Protein AF-A0AAD1VWN7-F1 (afdb_monomer_lite)

Secondary structure (DSSP, 8-state):
---HHHHHHHHHHHHHSS-EEETTEEE-------HHHHHHHHHTHHHHHHHHHTT--EEE-SSS-EEEEETTEEEE--SHHHHHHHHHHHT----------TTHHHH-----TTSS--TT---SGGG-PBPTTS-B---------TT--PPPPPPPP-

Structure (mmCIF, N/CA/C/O backbone):
data_AF-A0AAD1VWN7-F1
#
_entry.id   AF-A0AAD1VWN7-F1
#
loop_
_atom_site.group_PDB
_atom_site.id
_atom_site.type_symbol
_atom_site.label_atom_id
_atom_site.label_alt_id
_atom_site.label_comp_id
_atom_site.label_asym_id
_atom_site.label_entity_id
_atom_site.label_seq_id
_atom_site.pdbx_PDB_ins_code
_atom_site.Cartn_x
_atom_site.Cartn_y
_atom_site.Cartn_z
_atom_site.occupancy
_atom_site.B_iso_or_equiv
_atom_site.auth_seq_id
_atom_site.auth_comp_id
_atom_site.auth_asym_id
_atom_site.auth_atom_id
_atom_site.pdbx_PDB_model_num
ATOM 1 N N . MET A 1 1 ? -23.646 -14.405 4.725 1.00 47.56 1 MET A N 1
ATOM 2 C CA . MET A 1 1 ? -22.568 -13.735 3.970 1.00 47.56 1 MET A CA 1
ATOM 3 C C . MET A 1 1 ? -22.184 -12.506 4.757 1.00 47.56 1 MET A C 1
ATOM 5 O O . MET A 1 1 ? -22.995 -11.597 4.870 1.00 47.56 1 MET A O 1
ATOM 9 N N . GLU A 1 2 ? -21.023 -12.529 5.395 1.00 63.53 2 GLU A N 1
ATOM 10 C CA . GLU A 1 2 ? -20.509 -11.367 6.120 1.00 63.53 2 GLU A CA 1
ATOM 11 C C . GLU A 1 2 ? -20.207 -10.235 5.130 1.00 63.53 2 GLU A C 1
ATOM 13 O O . GLU A 1 2 ? -19.750 -10.472 4.009 1.00 63.53 2 GLU A O 1
ATOM 18 N N . ASN A 1 3 ? -20.530 -9.001 5.514 1.00 84.00 3 ASN A N 1
ATOM 19 C CA . ASN A 1 3 ? -20.47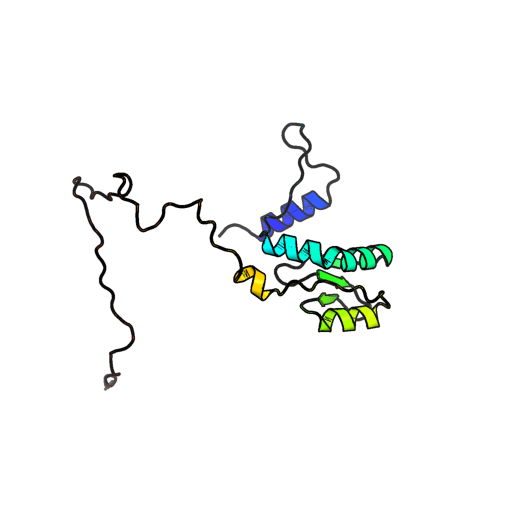3 -7.844 4.629 1.00 84.00 3 ASN A CA 1
ATOM 20 C C . ASN A 1 3 ? -19.018 -7.364 4.465 1.00 84.00 3 ASN A C 1
ATOM 22 O O . ASN A 1 3 ? -18.543 -6.510 5.213 1.00 84.00 3 ASN A O 1
ATOM 26 N N . PHE A 1 4 ? -18.302 -7.924 3.486 1.00 82.00 4 PHE A N 1
ATOM 27 C CA . PHE A 1 4 ? -16.910 -7.562 3.180 1.00 82.00 4 PHE A CA 1
ATOM 28 C C . PHE A 1 4 ? -16.735 -6.057 2.917 1.00 82.00 4 PHE A C 1
ATOM 30 O O . PHE A 1 4 ? -15.733 -5.468 3.316 1.00 82.00 4 PHE A O 1
ATOM 37 N N . GLN A 1 5 ? -17.736 -5.410 2.312 1.00 86.19 5 GLN A N 1
ATOM 38 C CA . GLN A 1 5 ? -17.699 -3.972 2.040 1.00 86.19 5 GLN A CA 1
ATOM 39 C C . GLN A 1 5 ? -17.671 -3.151 3.332 1.00 86.19 5 GLN A C 1
ATOM 41 O O . GLN A 1 5 ? -16.919 -2.184 3.421 1.00 86.19 5 GLN A O 1
ATOM 46 N N . LEU A 1 6 ? -18.427 -3.574 4.351 1.00 91.19 6 LEU A N 1
ATOM 47 C CA . LEU A 1 6 ? -18.440 -2.916 5.655 1.00 91.19 6 LEU A CA 1
ATOM 48 C C . LEU A 1 6 ? -17.074 -3.014 6.347 1.00 91.19 6 LEU A C 1
ATOM 50 O O . LEU A 1 6 ? -16.591 -2.018 6.877 1.00 91.19 6 LEU A O 1
ATOM 54 N N . LYS A 1 7 ? -16.422 -4.186 6.305 1.0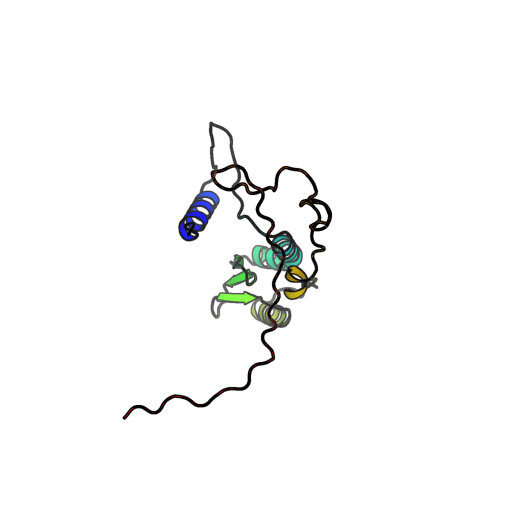0 89.19 7 LYS A N 1
ATOM 55 C CA . LYS A 1 7 ? -15.058 -4.365 6.838 1.00 89.19 7 LYS A CA 1
ATOM 56 C C . LYS A 1 7 ? -14.078 -3.386 6.185 1.00 89.19 7 LYS A C 1
ATOM 58 O O . LYS A 1 7 ? -13.340 -2.698 6.888 1.00 89.19 7 LYS A O 1
ATOM 63 N N . GLU A 1 8 ? -14.083 -3.311 4.856 1.00 86.69 8 GLU A N 1
ATOM 64 C CA . GLU A 1 8 ? -13.214 -2.403 4.098 1.00 86.69 8 GLU A CA 1
ATOM 65 C C . GLU A 1 8 ? -13.508 -0.928 4.403 1.00 86.69 8 GLU A C 1
ATOM 67 O O . GLU A 1 8 ? -12.589 -0.115 4.501 1.00 86.69 8 GLU A O 1
ATOM 72 N N . GLU A 1 9 ? -14.779 -0.567 4.590 1.00 90.38 9 GLU A N 1
ATOM 73 C CA . GLU A 1 9 ? -15.167 0.795 4.955 1.00 90.38 9 GLU A CA 1
ATOM 74 C C . GLU A 1 9 ? -14.697 1.169 6.367 1.00 90.38 9 GLU A C 1
ATOM 76 O O . GLU A 1 9 ? -14.149 2.258 6.557 1.00 90.38 9 GLU A O 1
ATOM 81 N N . ILE A 1 10 ? -14.852 0.263 7.340 1.00 91.94 10 ILE A N 1
ATOM 82 C CA . ILE A 1 10 ? -14.367 0.450 8.715 1.00 91.94 10 ILE A CA 1
ATOM 83 C C . ILE A 1 10 ? -12.850 0.646 8.712 1.00 91.94 10 ILE A C 1
ATOM 85 O O . ILE A 1 10 ? -12.365 1.621 9.284 1.00 91.94 10 ILE A O 1
ATOM 89 N N . LEU A 1 11 ? -12.103 -0.232 8.034 1.00 90.44 11 LEU A N 1
ATOM 90 C CA . LEU A 1 11 ? -10.644 -0.130 7.949 1.00 90.44 11 LEU A CA 1
ATOM 91 C C . LEU A 1 11 ? -10.206 1.169 7.262 1.00 90.44 11 LEU A C 1
ATOM 93 O O . LEU A 1 11 ? -9.295 1.843 7.738 1.00 90.44 11 LEU A O 1
ATOM 97 N N . ARG A 1 12 ? -10.891 1.578 6.188 1.00 89.12 12 ARG A N 1
ATOM 98 C CA . ARG A 1 12 ? -10.602 2.840 5.496 1.00 89.12 12 ARG A CA 1
ATOM 99 C C . ARG A 1 12 ? -10.831 4.052 6.397 1.00 89.12 12 ARG A C 1
ATOM 101 O O . ARG A 1 12 ? -9.976 4.934 6.447 1.00 89.12 12 ARG A O 1
ATOM 108 N N . LYS A 1 13 ? -11.958 4.092 7.115 1.00 92.00 13 LYS A N 1
ATOM 109 C CA . LYS A 1 13 ? -12.271 5.162 8.076 1.00 92.00 13 LYS A CA 1
ATOM 110 C C . LYS A 1 13 ? -11.250 5.197 9.210 1.00 92.00 13 LYS A C 1
ATOM 112 O O . LYS A 1 13 ? -10.742 6.273 9.524 1.00 92.00 13 LYS A O 1
ATOM 117 N N . ALA A 1 14 ? -10.890 4.037 9.753 1.00 91.12 14 ALA A N 1
ATOM 118 C CA . ALA A 1 14 ? -9.879 3.909 10.796 1.00 91.12 14 ALA A CA 1
ATOM 119 C C . ALA A 1 14 ? -8.508 4.440 10.350 1.00 91.12 14 ALA A C 1
ATOM 121 O O . ALA A 1 14 ? -7.898 5.193 11.094 1.00 91.12 14 ALA A O 1
ATOM 122 N N . CYS A 1 15 ? -8.061 4.150 9.120 1.00 86.25 15 CYS A N 1
ATOM 123 C CA . CYS A 1 15 ? -6.802 4.694 8.589 1.00 86.25 15 CYS A CA 1
ATOM 124 C C . CYS A 1 15 ? -6.811 6.217 8.388 1.00 86.25 15 CYS A C 1
ATOM 126 O O . CYS A 1 15 ? -5.751 6.834 8.403 1.00 86.25 15 CYS A O 1
ATOM 128 N N . SER A 1 16 ? -7.978 6.820 8.143 1.00 88.12 16 SER A N 1
ATOM 129 C CA . SER A 1 16 ? -8.111 8.276 7.974 1.00 88.12 16 SER A CA 1
ATOM 130 C C . SER A 1 16 ? -8.306 9.035 9.287 1.00 88.12 16 SER A C 1
ATOM 132 O O . SER A 1 16 ? -8.198 10.257 9.312 1.00 88.12 16 SER A O 1
ATOM 134 N N . THR A 1 17 ? -8.616 8.316 10.365 1.00 91.00 17 THR A N 1
ATOM 135 C CA . THR A 1 17 ? -8.855 8.890 11.688 1.00 91.00 17 THR A CA 1
ATOM 136 C C . THR A 1 17 ? -7.539 8.909 12.457 1.00 91.00 17 THR A C 1
ATOM 138 O O . THR A 1 17 ? -6.822 7.915 12.468 1.00 91.00 17 THR A O 1
ATOM 141 N N . GLU A 1 18 ? -7.219 10.025 13.116 1.00 87.81 18 GLU A N 1
ATOM 142 C CA . GLU A 1 18 ? -5.954 10.170 13.850 1.00 87.81 18 GLU A CA 1
ATOM 143 C C . GLU A 1 18 ? -5.830 9.158 14.999 1.00 87.81 18 GLU A C 1
ATOM 145 O O . GLU A 1 18 ? -4.757 8.599 15.212 1.00 87.81 18 GLU A O 1
ATOM 150 N N . LYS A 1 19 ? -6.934 8.895 15.715 1.00 93.38 19 LYS A N 1
ATOM 151 C CA . LYS A 1 19 ? -6.998 7.941 16.829 1.00 93.38 19 LYS A CA 1
ATOM 152 C C . LYS A 1 19 ? -8.326 7.204 16.856 1.00 93.38 19 LYS A C 1
ATOM 154 O O . LYS A 1 19 ? -9.386 7.822 16.776 1.00 93.38 19 LYS A O 1
ATOM 159 N N . VAL A 1 20 ? -8.271 5.890 17.040 1.00 93.62 20 VAL A N 1
ATOM 160 C CA . VAL A 1 20 ? -9.456 5.066 17.300 1.00 93.62 20 VAL A CA 1
ATOM 161 C C . VAL A 1 20 ? -9.495 4.772 18.795 1.00 93.62 20 VAL A C 1
ATOM 163 O O . VAL A 1 20 ? -8.571 4.159 19.324 1.00 93.62 20 VAL A O 1
ATOM 166 N N . LEU A 1 21 ? -10.544 5.238 19.477 1.00 95.75 21 LEU A N 1
ATOM 167 C CA . LEU A 1 21 ? -10.723 5.048 20.917 1.00 95.75 21 LEU A CA 1
ATOM 168 C C . LEU A 1 21 ? -11.788 3.987 21.191 1.00 95.75 21 LEU A C 1
ATOM 170 O O . LEU A 1 21 ? -12.900 4.068 20.669 1.00 95.75 21 LEU A O 1
ATOM 174 N N . LEU A 1 22 ? -11.461 3.036 22.058 1.00 93.75 22 LEU A N 1
ATOM 175 C CA . LEU A 1 22 ? -12.386 2.059 22.614 1.00 93.75 22 LEU A CA 1
ATOM 176 C C . LEU A 1 22 ? -12.301 2.144 24.138 1.00 93.75 22 LEU A C 1
ATOM 178 O O . LEU A 1 22 ? -11.240 1.908 24.706 1.00 93.75 22 LEU A O 1
ATOM 182 N N . GLU A 1 23 ? -13.396 2.545 24.789 1.00 95.50 23 GLU A N 1
ATOM 183 C CA . GLU A 1 23 ? -13.466 2.684 26.257 1.00 95.50 23 GLU A CA 1
ATOM 184 C C . GLU A 1 23 ? -12.345 3.571 26.843 1.00 95.50 23 GLU A C 1
ATOM 186 O O . GLU A 1 23 ? -11.774 3.295 27.893 1.00 95.50 23 GLU A O 1
ATOM 191 N N . GLY A 1 24 ? -11.990 4.644 26.129 1.00 94.25 24 GLY A N 1
ATOM 192 C CA . GLY A 1 24 ? -10.910 5.558 26.521 1.00 94.25 24 GLY A CA 1
ATOM 193 C C . GLY A 1 24 ? -9.494 5.066 26.195 1.00 94.25 24 GLY A C 1
ATOM 194 O O . GLY A 1 24 ? -8.543 5.818 26.393 1.00 94.25 24 GLY A O 1
ATOM 195 N N . SER A 1 25 ? -9.344 3.857 25.651 1.00 94.94 25 SER A N 1
ATOM 196 C C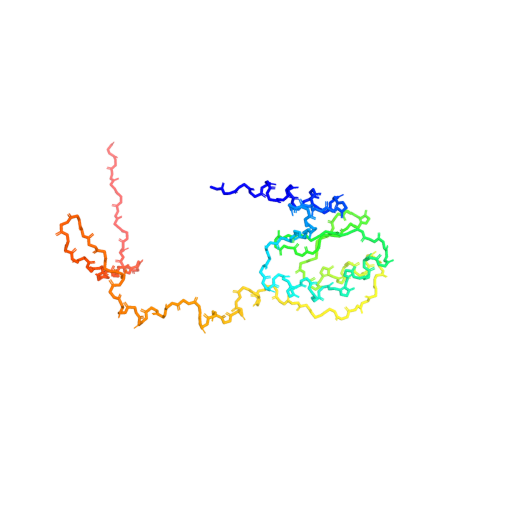A . SER A 1 25 ? -8.060 3.298 25.215 1.00 94.94 25 SER A CA 1
ATOM 197 C C . SER A 1 25 ? -7.853 3.480 23.713 1.00 94.94 25 SER A C 1
ATOM 199 O O . SER A 1 25 ? -8.763 3.249 22.921 1.00 94.94 25 SER A O 1
ATOM 201 N N . GLU A 1 26 ? -6.645 3.867 23.309 1.00 95.62 26 GLU A N 1
ATOM 202 C CA . GLU A 1 26 ? -6.262 3.951 21.898 1.00 95.62 26 GLU A CA 1
ATOM 203 C C . GLU A 1 26 ? -5.989 2.549 21.339 1.00 95.62 26 GLU A C 1
ATOM 205 O O . GLU A 1 26 ? -5.187 1.795 21.892 1.00 95.62 26 GLU A O 1
ATOM 210 N N . ILE A 1 27 ? -6.665 2.196 20.245 1.00 94.50 27 ILE A N 1
ATOM 211 C CA . ILE A 1 27 ? -6.524 0.901 19.574 1.00 94.50 27 ILE A CA 1
ATOM 212 C C . ILE A 1 27 ? -6.077 1.074 18.123 1.00 94.50 27 ILE A C 1
ATOM 214 O O . ILE A 1 27 ? -6.329 2.094 17.484 1.00 94.50 27 ILE A O 1
ATOM 218 N N . GLN A 1 28 ? -5.439 0.036 17.582 1.00 91.75 28 GLN A N 1
ATOM 219 C CA . GLN A 1 28 ? -5.041 -0.034 16.178 1.00 91.75 28 GLN A CA 1
ATOM 220 C C . GLN A 1 28 ? -5.794 -1.167 15.488 1.00 91.75 28 GLN A C 1
ATOM 222 O O . GLN A 1 28 ? -5.851 -2.288 15.992 1.00 91.75 28 GLN A O 1
ATOM 227 N N . LEU A 1 29 ? -6.368 -0.868 14.325 1.00 91.94 29 LEU A N 1
ATOM 228 C CA . LEU A 1 29 ? -7.096 -1.837 13.516 1.00 91.94 29 LEU A CA 1
ATOM 229 C C . LEU A 1 29 ? -6.234 -2.266 12.334 1.00 91.94 29 LEU A C 1
ATOM 231 O O . LEU A 1 29 ? -5.724 -1.431 11.589 1.00 91.94 29 LEU A O 1
ATOM 235 N N . TYR A 1 30 ? -6.111 -3.578 12.151 1.00 88.06 30 TYR A N 1
ATOM 236 C CA . TYR A 1 30 ? -5.367 -4.181 11.054 1.00 88.06 30 TYR A CA 1
ATOM 237 C C . TYR A 1 30 ? -6.264 -5.148 10.279 1.00 88.06 30 TYR A C 1
ATOM 239 O O . TYR A 1 30 ? -7.101 -5.825 10.883 1.00 88.06 30 TYR A O 1
ATOM 247 N N . PRO A 1 31 ? -6.110 -5.244 8.947 1.00 87.25 31 PRO A N 1
ATOM 248 C CA . PRO A 1 31 ? -6.752 -6.305 8.192 1.00 87.25 31 PRO A CA 1
ATOM 249 C C . PRO A 1 31 ? -6.196 -7.663 8.632 1.00 87.25 31 PRO A C 1
ATOM 251 O O . PRO A 1 31 ? -4.986 -7.825 8.786 1.00 87.25 31 PRO A O 1
ATOM 254 N N . ASP A 1 32 ? -7.079 -8.648 8.774 1.00 87.31 32 ASP A N 1
ATOM 255 C CA . ASP A 1 32 ? -6.666 -10.043 8.917 1.00 87.31 32 ASP A CA 1
ATOM 256 C C . ASP A 1 32 ? -6.032 -10.525 7.604 1.00 87.31 32 ASP A C 1
ATOM 258 O O . ASP A 1 32 ? -6.703 -10.603 6.568 1.00 87.31 32 ASP A O 1
ATOM 262 N N . LEU A 1 33 ? -4.721 -10.763 7.643 1.00 85.56 33 LEU A N 1
ATOM 263 C CA . LEU A 1 33 ? -3.900 -11.177 6.512 1.00 85.56 33 LEU A CA 1
ATOM 264 C C . LEU A 1 33 ? -3.176 -12.471 6.864 1.00 85.56 33 LEU A C 1
ATOM 266 O O . LEU A 1 33 ? -2.606 -12.611 7.946 1.00 85.56 33 LEU A O 1
ATOM 270 N N . SER A 1 34 ? -3.117 -13.393 5.902 1.00 84.69 34 SER A N 1
ATOM 271 C CA . SER A 1 34 ? -2.368 -14.634 6.089 1.00 84.69 34 SER A CA 1
ATOM 272 C C . SER A 1 34 ? -0.871 -14.355 6.336 1.00 84.69 34 SER A C 1
ATOM 274 O O . SER A 1 34 ? -0.327 -13.387 5.786 1.00 84.69 34 SER A O 1
ATOM 276 N N . PRO A 1 35 ? -0.154 -15.220 7.083 1.00 83.00 35 PRO A N 1
ATOM 277 C CA . PRO A 1 35 ? 1.297 -15.098 7.261 1.00 83.00 35 PRO A CA 1
ATOM 278 C C . PRO A 1 35 ? 2.054 -15.022 5.931 1.00 83.00 35 PRO A C 1
ATOM 280 O O . PRO A 1 35 ? 3.030 -14.289 5.796 1.00 83.00 35 PRO A O 1
ATOM 283 N N . ALA A 1 36 ? 1.546 -15.742 4.933 1.00 81.62 36 ALA A N 1
ATOM 284 C CA . ALA A 1 36 ? 1.991 -15.719 3.552 1.00 81.62 36 ALA A CA 1
ATOM 285 C C . ALA A 1 36 ? 1.910 -14.316 2.925 1.00 81.62 36 ALA A C 1
ATOM 287 O O . ALA A 1 36 ? 2.890 -13.804 2.386 1.00 81.62 36 ALA A O 1
ATOM 288 N N . THR A 1 37 ? 0.754 -13.663 3.046 1.00 82.19 37 THR A N 1
ATOM 289 C CA . THR A 1 37 ? 0.538 -12.300 2.546 1.00 82.19 37 THR A CA 1
ATOM 290 C C . THR A 1 37 ? 1.440 -11.295 3.260 1.00 82.19 37 THR A C 1
ATOM 292 O O . THR A 1 37 ? 2.033 -10.432 2.614 1.00 82.19 37 THR A O 1
ATOM 295 N N . LEU A 1 38 ? 1.607 -11.428 4.579 1.00 84.19 38 LEU A N 1
ATOM 296 C CA . LEU A 1 38 ? 2.517 -10.580 5.353 1.00 84.19 38 LEU A CA 1
ATOM 297 C C . LEU A 1 38 ? 3.981 -10.777 4.938 1.00 84.19 38 LEU A C 1
ATOM 299 O O . LEU A 1 38 ? 4.719 -9.800 4.817 1.00 84.19 38 LEU A O 1
ATOM 303 N N . ALA A 1 39 ? 4.411 -12.019 4.695 1.00 84.12 39 ALA A N 1
ATOM 304 C CA . ALA A 1 39 ? 5.754 -12.317 4.202 1.00 84.12 39 ALA A CA 1
ATOM 305 C C . ALA A 1 39 ? 5.996 -11.682 2.826 1.00 84.12 39 ALA A C 1
ATOM 307 O O . ALA A 1 39 ? 7.033 -11.051 2.620 1.00 84.12 39 ALA A O 1
ATOM 308 N N . TYR A 1 40 ? 5.010 -11.766 1.929 1.00 83.25 40 TYR A N 1
ATOM 309 C CA . TYR A 1 40 ? 5.076 -11.118 0.624 1.00 83.25 40 TYR A CA 1
ATOM 310 C C . TYR A 1 40 ? 5.212 -9.591 0.744 1.00 83.25 40 TYR A C 1
ATOM 312 O O . TYR A 1 40 ? 6.129 -9.001 0.173 1.00 83.25 40 TYR A O 1
ATOM 320 N N . GLN A 1 41 ? 4.376 -8.946 1.565 1.00 86.44 41 GLN A N 1
ATOM 321 C CA . GLN A 1 41 ? 4.469 -7.499 1.799 1.00 86.44 41 GLN A CA 1
ATOM 322 C C . GLN A 1 41 ? 5.824 -7.083 2.392 1.00 86.44 41 GLN A C 1
ATOM 324 O O . GLN A 1 41 ? 6.379 -6.054 2.004 1.00 86.44 41 GLN A O 1
ATOM 329 N N . ARG A 1 42 ? 6.389 -7.886 3.305 1.00 86.44 42 ARG A N 1
ATOM 330 C CA . ARG A 1 42 ? 7.713 -7.635 3.900 1.00 86.44 42 ARG A CA 1
ATOM 331 C C . ARG A 1 42 ? 8.839 -7.743 2.878 1.00 86.44 42 ARG A C 1
ATOM 333 O O . ARG A 1 42 ? 9.743 -6.915 2.901 1.00 86.44 42 ARG A O 1
ATOM 340 N N . ALA A 1 43 ? 8.784 -8.725 1.986 1.00 84.88 43 ALA A N 1
ATOM 341 C CA . ALA A 1 43 ? 9.786 -8.892 0.938 1.00 84.88 43 ALA A CA 1
ATOM 342 C C . ALA A 1 43 ? 9.759 -7.757 -0.096 1.00 84.88 43 ALA A C 1
ATOM 344 O O . ALA A 1 43 ? 10.794 -7.377 -0.631 1.00 84.88 43 ALA A O 1
ATOM 345 N N . MET A 1 44 ? 8.585 -7.167 -0.319 1.00 86.44 44 MET A N 1
ATOM 346 C CA . MET A 1 44 ? 8.384 -6.013 -1.199 1.00 86.44 44 MET A CA 1
ATOM 347 C C . MET A 1 44 ? 8.691 -4.665 -0.524 1.00 86.44 44 MET A C 1
ATOM 349 O O . MET A 1 44 ? 8.575 -3.614 -1.154 1.00 86.44 44 MET A O 1
ATOM 353 N N . ARG A 1 45 ? 9.106 -4.665 0.751 1.00 88.50 45 ARG A N 1
ATOM 354 C CA . ARG A 1 45 ? 9.469 -3.453 1.502 1.00 88.50 45 ARG A CA 1
ATOM 355 C C . ARG A 1 45 ? 10.536 -2.581 0.823 1.00 88.50 45 ARG A C 1
ATOM 357 O O . ARG A 1 45 ? 10.402 -1.361 0.908 1.00 88.50 45 ARG A O 1
ATOM 364 N N . PRO A 1 46 ? 11.578 -3.130 0.170 1.00 89.12 46 PRO A N 1
ATOM 365 C CA . PRO A 1 46 ? 12.560 -2.290 -0.505 1.00 89.12 46 PRO A CA 1
ATOM 366 C C . PRO A 1 46 ? 11.931 -1.492 -1.659 1.00 89.12 46 PRO A C 1
ATOM 368 O O . PRO A 1 46 ? 12.100 -0.276 -1.725 1.00 89.12 46 PRO A O 1
ATOM 371 N N . LEU A 1 47 ? 11.065 -2.125 -2.465 1.00 88.19 47 LEU A N 1
ATOM 372 C CA . LEU A 1 47 ? 10.301 -1.438 -3.512 1.00 88.19 47 LEU A CA 1
ATOM 373 C C . LEU A 1 47 ? 9.403 -0.345 -2.932 1.00 88.19 47 LEU A C 1
ATOM 375 O O . LEU A 1 47 ? 9.438 0.793 -3.393 1.00 88.19 47 LEU A O 1
ATOM 379 N N . THR A 1 48 ? 8.595 -0.666 -1.919 1.00 89.62 48 THR A N 1
ATOM 380 C CA . THR A 1 48 ? 7.663 0.321 -1.357 1.00 89.62 48 THR A CA 1
ATOM 381 C C . THR A 1 48 ? 8.384 1.495 -0.708 1.00 89.62 48 THR A C 1
ATOM 383 O O . THR A 1 48 ? 7.879 2.615 -0.764 1.00 89.62 48 THR A O 1
ATOM 386 N N . ARG A 1 49 ? 9.588 1.282 -0.165 1.00 91.06 49 ARG A N 1
ATOM 387 C CA . ARG A 1 49 ? 10.450 2.358 0.332 1.00 91.06 49 ARG A CA 1
ATOM 388 C C . ARG A 1 49 ? 10.922 3.272 -0.796 1.00 91.06 49 ARG A C 1
ATOM 390 O O . ARG A 1 49 ? 10.830 4.485 -0.645 1.00 91.06 49 ARG A O 1
ATOM 397 N N . GLN A 1 50 ? 11.370 2.719 -1.923 1.00 90.44 50 GLN A N 1
ATOM 398 C CA . GLN A 1 50 ? 11.759 3.529 -3.082 1.00 90.44 50 GLN A CA 1
ATOM 399 C C . GLN A 1 50 ? 10.578 4.341 -3.627 1.00 90.44 50 GLN A C 1
ATOM 401 O O . GLN A 1 50 ? 10.723 5.534 -3.884 1.00 90.44 50 GLN A O 1
ATOM 406 N N . LEU A 1 51 ? 9.390 3.731 -3.720 1.00 90.81 51 LEU A N 1
ATOM 407 C CA . LEU A 1 51 ? 8.166 4.430 -4.126 1.00 90.81 51 LEU A CA 1
ATOM 408 C C . LEU A 1 51 ? 7.831 5.584 -3.171 1.00 90.81 51 LEU A C 1
ATOM 410 O O . LEU A 1 51 ? 7.504 6.674 -3.629 1.00 90.81 51 LEU A O 1
ATOM 414 N N . GLN A 1 52 ? 7.963 5.379 -1.856 1.00 91.12 52 GLN A N 1
ATOM 415 C CA . GLN A 1 52 ? 7.771 6.440 -0.861 1.00 91.12 52 GLN A CA 1
ATOM 416 C C . GLN A 1 52 ? 8.786 7.572 -1.024 1.00 91.12 52 GLN A C 1
ATOM 418 O O . GLN A 1 52 ? 8.394 8.736 -1.025 1.00 91.12 52 GLN A O 1
ATOM 423 N N . THR A 1 53 ? 10.071 7.249 -1.195 1.00 91.38 53 THR A N 1
ATOM 424 C CA . THR A 1 53 ? 11.125 8.250 -1.415 1.00 91.38 53 THR A CA 1
ATOM 425 C C . THR A 1 53 ? 10.879 9.056 -2.690 1.00 91.38 53 THR A C 1
ATOM 427 O O . THR A 1 53 ? 11.062 10.270 -2.689 1.00 91.38 53 THR A O 1
ATOM 430 N N . ALA A 1 54 ? 10.389 8.413 -3.749 1.00 89.69 54 ALA A N 1
ATOM 431 C CA . ALA A 1 54 ? 10.020 9.065 -5.001 1.00 89.69 54 ALA A CA 1
ATOM 432 C C . ALA A 1 54 ? 8.641 9.763 -4.959 1.00 89.69 54 ALA A C 1
ATOM 434 O O . ALA A 1 54 ? 8.194 10.294 -5.972 1.00 89.69 54 ALA A O 1
ATOM 435 N N . SER A 1 55 ? 7.951 9.778 -3.809 1.00 91.25 55 SER A N 1
ATOM 436 C CA . SER A 1 55 ? 6.587 10.318 -3.654 1.00 91.25 55 SER A CA 1
ATOM 437 C C . SER A 1 55 ? 5.554 9.697 -4.611 1.00 91.25 55 SER A C 1
ATOM 439 O O . SER A 1 55 ? 4.560 10.325 -4.984 1.00 91.25 55 SER A O 1
ATOM 441 N N . ILE A 1 56 ? 5.763 8.436 -4.996 1.00 91.56 56 ILE A N 1
ATOM 442 C CA . ILE A 1 56 ? 4.884 7.682 -5.889 1.00 91.56 56 ILE A CA 1
ATOM 443 C C . ILE A 1 56 ? 3.820 6.975 -5.056 1.00 91.56 56 ILE A C 1
ATOM 445 O O . ILE A 1 56 ? 4.107 6.194 -4.144 1.00 91.56 56 ILE A O 1
ATOM 449 N N . ARG A 1 57 ? 2.553 7.246 -5.381 1.00 90.94 57 ARG A N 1
ATOM 450 C CA . ARG A 1 57 ? 1.412 6.648 -4.686 1.00 90.94 57 ARG A CA 1
ATOM 451 C C . ARG A 1 57 ? 1.270 5.177 -5.063 1.00 90.94 57 ARG A C 1
ATOM 453 O O . ARG A 1 57 ? 1.264 4.827 -6.240 1.00 90.94 57 ARG A O 1
ATOM 460 N N . TYR A 1 58 ? 1.078 4.334 -4.057 1.00 92.19 58 TYR A N 1
ATOM 461 C CA . TYR A 1 58 ? 0.762 2.922 -4.235 1.00 92.19 58 TYR A CA 1
ATOM 462 C C . TYR A 1 58 ? -0.295 2.476 -3.222 1.00 92.19 58 TYR A C 1
ATOM 464 O O . TYR A 1 58 ? -0.478 3.104 -2.178 1.00 92.19 58 TYR A O 1
ATOM 472 N N . ARG A 1 59 ? -0.992 1.381 -3.530 1.00 88.06 59 ARG A N 1
ATOM 473 C CA . ARG A 1 59 ? -1.915 0.698 -2.619 1.00 88.06 59 ARG A CA 1
ATOM 474 C C . ARG A 1 59 ? -1.743 -0.810 -2.714 1.00 88.06 59 ARG A C 1
ATOM 476 O O . ARG A 1 59 ? -1.546 -1.344 -3.802 1.00 88.06 59 ARG A O 1
ATOM 483 N N . TRP A 1 60 ? -1.864 -1.502 -1.590 1.00 86.12 60 TRP A N 1
ATOM 484 C CA . TRP A 1 60 ? -1.922 -2.961 -1.583 1.00 86.12 60 TRP A CA 1
ATOM 485 C C . TRP A 1 60 ? -3.267 -3.430 -2.129 1.00 86.12 60 TRP A C 1
ATOM 487 O O . TRP A 1 60 ? -4.312 -3.018 -1.630 1.00 86.12 60 TRP A O 1
ATOM 497 N N . CYS A 1 61 ? -3.238 -4.277 -3.155 1.00 81.38 61 CYS A N 1
ATOM 498 C CA . CYS A 1 61 ? -4.421 -4.947 -3.674 1.00 81.38 61 CYS A CA 1
ATOM 499 C C . CYS A 1 61 ? -4.336 -6.421 -3.281 1.00 81.38 61 CYS A C 1
ATOM 501 O O . CYS A 1 61 ? -3.352 -7.100 -3.561 1.00 81.38 61 CYS A O 1
ATOM 503 N N . PHE A 1 62 ? -5.353 -6.923 -2.588 1.00 69.50 62 PHE A N 1
ATOM 504 C CA . PHE A 1 62 ? -5.446 -8.344 -2.277 1.00 69.50 62 PHE A CA 1
ATOM 505 C C . PHE A 1 62 ? -6.195 -9.076 -3.403 1.00 69.50 62 PHE A C 1
ATOM 507 O O . PHE A 1 62 ? -7.206 -8.553 -3.871 1.00 69.50 62 PHE A O 1
ATOM 514 N N . PRO A 1 63 ? -5.768 -10.284 -3.817 1.00 68.06 63 PRO A N 1
ATOM 515 C CA . PRO A 1 63 ? -4.528 -10.987 -3.454 1.00 68.06 63 PRO A CA 1
ATOM 516 C C . PRO A 1 63 ? -3.312 -10.557 -4.302 1.00 68.06 63 PRO A C 1
ATOM 518 O O . PRO A 1 63 ? -2.220 -11.098 -4.148 1.00 68.06 63 PRO A O 1
ATOM 521 N N . THR A 1 64 ? -3.511 -9.617 -5.223 1.00 67.19 64 THR A N 1
ATOM 522 C CA . THR A 1 64 ? -2.613 -9.285 -6.330 1.00 67.19 64 THR A CA 1
ATOM 523 C C . THR A 1 64 ? -1.780 -8.025 -6.055 1.00 67.19 64 THR A C 1
ATOM 525 O O . THR A 1 64 ? -2.135 -6.939 -6.511 1.00 67.19 64 THR A O 1
ATOM 528 N N . GLY A 1 65 ? -0.662 -8.180 -5.337 1.00 78.50 65 GLY A N 1
ATOM 529 C CA . GLY A 1 65 ? 0.462 -7.231 -5.331 1.00 78.50 65 GLY A CA 1
ATOM 530 C C . GLY A 1 65 ? 0.176 -5.763 -4.950 1.00 78.50 65 GLY A C 1
ATOM 531 O O . GLY A 1 65 ? -0.935 -5.379 -4.574 1.00 78.50 65 GLY A O 1
ATOM 532 N N . PRO A 1 66 ? 1.190 -4.885 -5.001 1.00 87.06 66 PRO A N 1
ATOM 533 C CA . PRO A 1 66 ? 0.966 -3.448 -4.949 1.00 87.06 66 PRO A CA 1
ATOM 534 C C . PRO A 1 66 ? 0.491 -2.934 -6.319 1.00 87.06 66 PRO A C 1
ATOM 536 O O . PRO A 1 66 ? 1.075 -3.246 -7.358 1.00 87.06 66 PRO A O 1
ATOM 539 N N . GLN A 1 67 ? -0.546 -2.097 -6.314 1.00 90.62 67 GLN A N 1
ATOM 540 C CA . GLN A 1 67 ? -0.922 -1.264 -7.452 1.00 90.62 67 GLN A CA 1
ATOM 541 C C . GLN A 1 67 ? -0.307 0.124 -7.282 1.00 90.62 67 GLN A C 1
ATOM 543 O O . GLN A 1 67 ? -0.475 0.764 -6.244 1.00 90.62 67 GLN A O 1
ATOM 548 N N . ILE A 1 68 ? 0.389 0.589 -8.308 1.00 92.00 68 ILE A N 1
ATOM 549 C CA . ILE A 1 68 ? 1.236 1.775 -8.302 1.00 92.00 68 ILE A CA 1
ATOM 550 C C . ILE A 1 68 ? 0.671 2.767 -9.312 1.00 92.00 68 ILE A C 1
ATOM 552 O O . ILE A 1 68 ? 0.288 2.389 -10.417 1.00 92.00 68 ILE A O 1
ATOM 556 N N . ALA A 1 69 ? 0.589 4.038 -8.935 1.00 91.31 69 ALA A N 1
ATOM 557 C CA . ALA A 1 69 ? 0.201 5.093 -9.856 1.00 91.31 69 ALA A CA 1
ATOM 558 C C . ALA A 1 69 ? 1.385 5.431 -10.772 1.00 91.31 69 ALA A C 1
ATOM 560 O O . ALA A 1 69 ? 2.394 5.947 -10.293 1.00 91.31 69 ALA A O 1
ATOM 561 N N . THR A 1 70 ? 1.260 5.163 -12.072 1.00 89.81 70 THR A N 1
ATOM 562 C CA . THR A 1 70 ? 2.244 5.575 -13.082 1.00 89.81 70 THR A CA 1
ATOM 563 C C . THR A 1 70 ? 1.649 6.640 -14.010 1.00 89.81 70 THR A C 1
ATOM 565 O O . THR A 1 70 ? 0.427 6.830 -14.032 1.00 89.81 70 THR A O 1
ATOM 568 N N . PRO A 1 71 ? 2.477 7.358 -14.794 1.00 85.62 71 PRO A N 1
ATOM 569 C CA . PRO A 1 71 ? 1.990 8.346 -15.759 1.00 85.62 71 PRO A CA 1
ATOM 570 C C . PRO A 1 71 ? 1.035 7.764 -16.812 1.00 85.62 71 PRO A C 1
ATOM 572 O O . PRO A 1 71 ? 0.187 8.483 -17.333 1.00 85.62 71 PRO A O 1
ATOM 575 N N . LYS A 1 72 ? 1.153 6.465 -17.120 1.00 86.94 72 LYS A N 1
ATOM 576 C CA . LYS A 1 72 ? 0.296 5.759 -18.086 1.00 86.94 72 LYS A CA 1
ATOM 577 C C . LYS A 1 72 ? -0.981 5.194 -17.462 1.00 86.94 72 LYS A C 1
ATOM 579 O O . LYS A 1 72 ? -1.847 4.708 -18.185 1.00 86.94 72 LYS A O 1
ATOM 584 N N . GLY A 1 73 ? -1.102 5.251 -16.138 1.00 87.88 73 GLY A N 1
ATOM 585 C CA . GLY A 1 73 ? -2.231 4.713 -15.393 1.00 87.88 73 GLY A CA 1
ATOM 586 C C . GLY A 1 73 ? -1.797 3.840 -14.215 1.00 87.88 73 GLY A C 1
ATOM 587 O O . GLY A 1 73 ? -0.618 3.755 -13.877 1.00 87.88 73 GLY A O 1
ATOM 588 N N . PRO A 1 74 ? -2.753 3.204 -13.526 1.00 89.06 74 PRO A N 1
ATOM 589 C CA . PRO A 1 74 ? -2.438 2.291 -12.440 1.00 89.06 74 PRO A CA 1
ATOM 590 C C . PRO A 1 74 ? -1.797 1.007 -12.984 1.00 89.06 74 PRO A C 1
ATOM 592 O O . PRO A 1 74 ? -2.408 0.291 -13.773 1.00 89.06 74 PRO A O 1
ATOM 595 N N . PHE A 1 75 ? -0.597 0.688 -12.511 1.00 89.50 75 PHE A N 1
ATOM 596 C CA . PHE A 1 75 ? 0.144 -0.521 -12.863 1.00 89.50 75 PHE A CA 1
ATOM 597 C C . PHE A 1 75 ? 0.187 -1.482 -11.673 1.00 89.50 75 PHE A C 1
ATOM 599 O O . PHE A 1 75 ? 0.378 -1.052 -10.537 1.00 89.50 75 PHE A O 1
ATOM 606 N N . MET A 1 76 ? -0.018 -2.777 -11.901 1.00 87.88 76 MET A N 1
ATOM 607 C CA . MET A 1 76 ? -0.031 -3.792 -10.845 1.00 87.88 76 MET A CA 1
ATOM 608 C C . MET A 1 76 ? 1.201 -4.675 -10.975 1.00 87.88 76 MET A C 1
ATOM 610 O O . MET A 1 76 ? 1.472 -5.179 -12.056 1.00 87.88 76 MET A O 1
ATOM 614 N N . VAL A 1 77 ? 1.928 -4.869 -9.876 1.00 84.88 77 VAL A N 1
ATOM 615 C CA . VAL A 1 77 ? 3.119 -5.723 -9.879 1.00 84.88 77 VAL A CA 1
ATOM 616 C C . VAL A 1 77 ? 2.734 -7.114 -9.391 1.00 84.88 77 VAL A C 1
ATOM 618 O O . VAL A 1 77 ? 2.428 -7.293 -8.211 1.00 84.88 77 VAL A O 1
ATOM 621 N N . THR A 1 78 ? 2.735 -8.095 -10.289 1.00 81.88 78 THR A N 1
ATOM 622 C CA . THR A 1 78 ? 2.380 -9.490 -9.982 1.00 81.88 78 THR A CA 1
ATOM 623 C C . THR A 1 78 ? 3.574 -10.438 -10.045 1.00 81.88 78 THR A C 1
ATOM 625 O O . THR A 1 78 ? 3.573 -11.456 -9.349 1.00 81.88 78 THR A O 1
ATOM 628 N N . GLY A 1 79 ? 4.616 -10.072 -10.793 1.00 80.06 79 GLY A N 1
ATOM 629 C CA . GLY A 1 79 ? 5.853 -10.838 -10.904 1.00 80.06 79 GLY A CA 1
ATOM 630 C C . GLY A 1 79 ? 7.097 -9.982 -11.140 1.00 80.06 79 GLY A C 1
ATOM 631 O O . GLY A 1 79 ? 7.064 -8.753 -11.090 1.00 80.06 79 GLY A O 1
ATOM 632 N N . GLU A 1 80 ? 8.210 -10.663 -11.400 1.00 81.81 80 GLU A N 1
ATOM 633 C CA . GLU A 1 80 ? 9.523 -10.042 -11.599 1.00 81.81 80 GLU A CA 1
ATOM 634 C C . GLU A 1 80 ? 9.597 -9.220 -12.896 1.00 81.81 80 GLU A C 1
ATOM 636 O O . GLU A 1 80 ? 10.135 -8.117 -12.894 1.00 81.81 80 GLU A O 1
ATOM 641 N N . GLU A 1 81 ? 8.954 -9.680 -13.971 1.00 84.56 81 GLU A N 1
ATOM 642 C CA . GLU A 1 81 ? 8.890 -8.957 -15.253 1.00 84.56 81 GLU A CA 1
ATOM 643 C C . GLU A 1 81 ? 8.173 -7.598 -15.128 1.00 84.56 81 GLU A C 1
ATOM 645 O O . GLU A 1 81 ? 8.601 -6.583 -15.693 1.00 84.56 81 GLU A O 1
ATOM 650 N N . ASP A 1 82 ? 7.104 -7.557 -14.327 1.00 85.50 82 ASP A N 1
ATOM 651 C CA . ASP A 1 82 ? 6.357 -6.333 -14.032 1.00 85.50 82 ASP A CA 1
ATOM 652 C C . ASP A 1 82 ? 7.235 -5.322 -13.289 1.00 85.50 82 ASP A C 1
ATOM 654 O O . ASP A 1 82 ? 7.159 -4.114 -13.525 1.00 85.50 82 ASP A O 1
ATOM 658 N N . LEU A 1 83 ? 8.095 -5.813 -12.394 1.00 84.19 83 LEU A N 1
ATOM 659 C CA . LEU A 1 83 ? 9.008 -4.976 -11.632 1.00 84.19 83 LEU A CA 1
ATOM 660 C C . LEU A 1 83 ? 10.066 -4.340 -12.514 1.00 84.19 83 LEU A C 1
ATOM 662 O O . LEU A 1 83 ? 10.325 -3.150 -12.369 1.00 84.19 83 LEU A O 1
ATOM 666 N N . GLU A 1 84 ? 10.675 -5.109 -13.413 1.00 85.44 84 GLU A N 1
ATOM 667 C CA . GLU A 1 84 ? 11.663 -4.559 -14.335 1.00 85.44 84 GLU A CA 1
ATOM 668 C C . GLU A 1 84 ? 11.045 -3.477 -15.220 1.00 85.44 84 GLU A C 1
ATOM 670 O O . GLU A 1 84 ? 11.640 -2.420 -15.435 1.00 85.44 84 GLU A O 1
ATOM 675 N N . THR A 1 85 ? 9.826 -3.725 -15.705 1.00 87.88 85 THR A N 1
ATOM 676 C CA . THR A 1 85 ? 9.066 -2.758 -16.502 1.00 87.88 85 THR A CA 1
ATOM 677 C C . THR A 1 85 ? 8.818 -1.479 -15.705 1.00 87.88 85 THR A C 1
ATOM 679 O O . THR A 1 85 ? 9.094 -0.377 -16.185 1.00 87.88 85 THR A O 1
ATOM 682 N N . LEU A 1 86 ? 8.376 -1.622 -14.455 1.00 87.62 86 LEU A N 1
ATOM 683 C CA . LEU A 1 86 ? 8.143 -0.511 -13.542 1.00 87.62 86 LEU A CA 1
ATOM 684 C C . LEU A 1 86 ? 9.434 0.264 -13.224 1.00 87.62 86 LEU A C 1
ATOM 686 O O . LEU A 1 86 ? 9.424 1.493 -13.217 1.00 87.62 86 LEU A O 1
ATOM 690 N N . GLN A 1 87 ? 10.545 -0.430 -12.971 1.00 88.12 87 GLN A N 1
ATOM 691 C CA . GLN A 1 87 ? 11.836 0.190 -12.661 1.00 88.12 87 GLN A CA 1
ATOM 692 C C . GLN A 1 87 ? 12.351 1.024 -13.833 1.00 88.12 87 GLN A C 1
ATOM 694 O O . GLN A 1 87 ? 12.827 2.140 -13.624 1.00 88.12 87 GLN A O 1
ATOM 699 N N . ARG A 1 88 ? 12.196 0.521 -15.065 1.00 86.50 88 ARG A N 1
ATOM 700 C CA . ARG A 1 88 ? 12.528 1.271 -16.284 1.00 86.50 88 ARG A CA 1
ATOM 701 C C . ARG A 1 88 ? 11.626 2.492 -16.467 1.00 86.50 88 ARG A C 1
ATOM 703 O O . ARG A 1 88 ? 12.126 3.547 -16.839 1.00 86.50 88 ARG A O 1
ATOM 710 N N . GLU A 1 89 ? 10.325 2.360 -16.206 1.00 87.94 89 GLU A N 1
ATOM 711 C CA . GLU A 1 89 ? 9.353 3.447 -16.389 1.00 87.94 89 GLU A CA 1
ATOM 712 C C . GLU A 1 89 ? 9.497 4.565 -15.347 1.00 87.94 89 GLU A C 1
ATOM 714 O O . GLU A 1 89 ? 9.364 5.738 -15.683 1.00 87.94 89 GLU A O 1
ATOM 719 N N . LEU A 1 90 ? 9.771 4.216 -14.090 1.00 86.56 90 LEU A N 1
ATOM 720 C CA . LEU A 1 90 ? 9.827 5.164 -12.972 1.00 86.56 90 LEU A CA 1
ATOM 721 C C . LEU A 1 90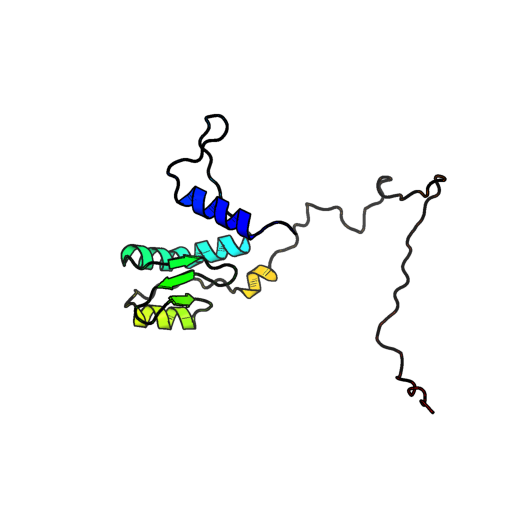 ? 11.260 5.566 -12.588 1.00 86.56 90 LEU A C 1
ATOM 723 O O . LEU A 1 90 ? 11.446 6.274 -11.601 1.00 86.56 90 LEU A O 1
ATOM 727 N N . HIS A 1 91 ? 12.262 5.117 -13.354 1.00 86.25 91 HIS A N 1
ATOM 728 C CA . HIS A 1 91 ? 13.689 5.332 -13.088 1.00 86.25 91 HIS A CA 1
ATOM 729 C C . HIS A 1 91 ? 14.102 4.948 -11.656 1.00 86.25 91 HIS A C 1
ATOM 731 O O . HIS A 1 91 ? 14.895 5.633 -11.009 1.00 86.25 91 HIS A O 1
ATOM 737 N N . LEU A 1 92 ? 13.539 3.848 -11.151 1.00 85.12 92 LEU A N 1
ATOM 738 C CA . LEU A 1 92 ? 13.842 3.330 -9.819 1.00 85.12 92 LEU A CA 1
ATOM 739 C C . LEU A 1 92 ? 15.149 2.534 -9.844 1.00 85.12 92 LEU A C 1
ATOM 741 O O . LEU A 1 92 ? 15.499 1.909 -10.847 1.00 85.12 92 LEU A O 1
ATOM 745 N N . THR A 1 93 ? 15.870 2.526 -8.725 1.00 84.19 93 THR A N 1
ATOM 746 C CA . THR A 1 93 ? 17.099 1.739 -8.609 1.00 84.19 93 THR A CA 1
ATOM 747 C C . THR A 1 93 ? 16.770 0.247 -8.607 1.00 84.19 93 THR A C 1
ATOM 749 O O . THR A 1 93 ? 15.938 -0.174 -7.794 1.00 84.19 93 THR A O 1
ATOM 752 N N . PRO A 1 94 ? 17.425 -0.568 -9.457 1.00 72.12 94 PRO A N 1
ATOM 753 C CA . PRO A 1 94 ? 17.207 -2.005 -9.487 1.00 72.12 94 PRO A CA 1
ATOM 754 C C . PRO A 1 94 ? 17.741 -2.612 -8.193 1.00 72.12 94 PRO A C 1
ATOM 756 O O . PRO A 1 94 ? 18.927 -2.899 -8.042 1.00 72.12 94 PRO A O 1
ATOM 759 N N . GLU A 1 95 ? 16.860 -2.755 -7.215 1.00 71.00 95 GLU A N 1
ATOM 760 C CA . GLU A 1 95 ? 17.169 -3.438 -5.974 1.00 71.00 95 GLU A CA 1
ATOM 761 C C . GLU A 1 95 ? 16.775 -4.899 -6.125 1.00 71.00 95 GLU A C 1
ATOM 763 O O . GLU A 1 95 ? 15.709 -5.222 -6.657 1.00 71.00 95 GLU A O 1
ATOM 768 N N . LYS A 1 96 ? 17.659 -5.790 -5.674 1.00 68.44 96 LYS A N 1
ATOM 769 C CA . LYS A 1 96 ? 17.424 -7.229 -5.714 1.00 68.44 96 LYS A CA 1
ATOM 770 C C . LYS A 1 9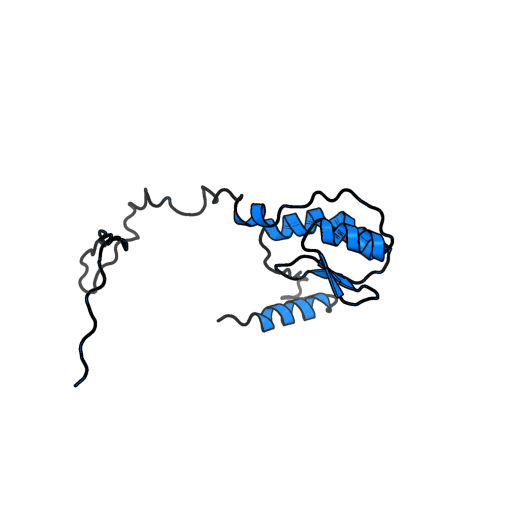6 ? 16.316 -7.572 -4.722 1.00 68.44 96 LYS A C 1
ATOM 772 O O . LYS A 1 96 ? 16.581 -7.853 -3.554 1.00 68.44 96 LYS A O 1
ATOM 777 N N . LEU A 1 97 ? 15.069 -7.529 -5.182 1.00 70.38 97 LEU A N 1
ATOM 778 C CA . LEU A 1 97 ? 13.946 -8.045 -4.417 1.00 70.38 97 LEU A CA 1
ATOM 779 C C . LEU A 1 97 ? 14.056 -9.566 -4.368 1.00 70.38 97 LEU A C 1
ATOM 781 O O . LEU A 1 97 ? 14.184 -10.235 -5.391 1.00 70.38 97 LEU A O 1
ATOM 785 N N . THR A 1 98 ? 13.990 -10.132 -3.168 1.00 67.19 98 THR A N 1
ATOM 786 C CA . THR A 1 98 ? 13.741 -11.564 -3.016 1.00 67.19 98 THR A CA 1
ATOM 787 C C . THR A 1 98 ? 12.281 -11.810 -3.363 1.00 67.19 98 THR A C 1
ATOM 789 O O . THR A 1 98 ? 11.423 -11.717 -2.483 1.00 67.19 98 THR A O 1
ATOM 792 N N . TRP A 1 99 ? 12.000 -12.050 -4.648 1.00 63.56 99 TRP A N 1
ATOM 793 C CA . TRP A 1 99 ? 10.652 -12.324 -5.132 1.00 63.56 99 TRP A CA 1
ATOM 794 C C . TRP A 1 99 ? 10.068 -13.522 -4.388 1.00 63.56 99 TRP A C 1
ATOM 796 O O . TRP A 1 99 ? 10.552 -14.648 -4.529 1.00 63.56 99 TRP A O 1
ATOM 806 N N . PRO A 1 100 ? 9.035 -13.309 -3.564 1.00 62.00 100 PRO A N 1
ATOM 807 C CA . PRO A 1 100 ? 8.383 -14.402 -2.882 1.00 62.00 100 PRO A CA 1
ATOM 808 C C . PRO A 1 100 ? 7.525 -15.097 -3.936 1.00 62.00 100 PRO A C 1
ATOM 810 O O . PRO A 1 100 ? 6.587 -14.487 -4.439 1.00 62.00 100 PRO A O 1
ATOM 813 N N . ASN A 1 101 ? 7.817 -16.358 -4.267 1.00 60.28 101 ASN A N 1
ATOM 814 C CA . ASN A 1 101 ? 7.001 -17.121 -5.214 1.00 60.28 101 ASN A CA 1
ATOM 815 C C . ASN A 1 101 ? 5.532 -17.161 -4.731 1.00 60.28 101 ASN A C 1
ATOM 817 O O . ASN A 1 101 ? 5.266 -17.853 -3.744 1.00 60.28 101 ASN A O 1
ATOM 821 N N . PRO A 1 102 ? 4.580 -16.483 -5.408 1.00 52.28 102 PRO A N 1
ATOM 822 C CA . PRO A 1 102 ? 3.189 -16.375 -4.962 1.00 52.28 102 PRO A CA 1
ATOM 823 C C . PRO A 1 102 ? 2.510 -17.746 -4.808 1.00 52.28 102 PRO A C 1
ATOM 825 O O . PRO A 1 102 ? 1.599 -17.894 -3.995 1.00 52.28 102 PRO A O 1
ATOM 828 N N . LEU A 1 103 ? 2.992 -18.772 -5.521 1.00 48.28 103 LEU A N 1
ATOM 829 C CA . LEU A 1 103 ? 2.482 -20.141 -5.445 1.00 48.28 103 LEU A CA 1
ATOM 830 C C . LEU A 1 103 ? 3.012 -20.916 -4.234 1.00 48.28 103 LEU A C 1
ATOM 832 O O . LEU A 1 103 ? 2.264 -21.713 -3.666 1.00 48.28 103 LEU A O 1
ATOM 836 N N . ASN A 1 104 ? 4.239 -20.645 -3.771 1.00 49.81 104 ASN A N 1
ATOM 837 C CA . ASN A 1 104 ? 4.801 -21.302 -2.581 1.00 49.81 104 ASN A CA 1
ATOM 838 C C . ASN A 1 104 ? 4.068 -20.899 -1.293 1.00 49.81 104 ASN A C 1
ATOM 840 O O . ASN A 1 104 ? 4.133 -21.608 -0.296 1.00 49.81 104 ASN A O 1
ATOM 844 N N . PHE A 1 105 ? 3.320 -19.798 -1.295 1.00 49.25 105 PHE A N 1
ATOM 845 C CA . PHE A 1 105 ? 2.593 -19.331 -0.114 1.00 49.25 105 PHE A CA 1
ATOM 846 C C . PHE A 1 105 ? 1.292 -20.078 0.166 1.00 49.25 105 PHE A C 1
ATOM 848 O O . PHE A 1 105 ? 0.880 -20.162 1.321 1.00 49.25 105 PHE A O 1
ATOM 855 N N . TYR A 1 106 ? 0.679 -20.654 -0.870 1.00 45.88 106 TYR A N 1
ATOM 856 C CA . TYR A 1 106 ? -0.494 -21.518 -0.732 1.00 45.88 106 TYR A CA 1
ATOM 857 C C . TYR A 1 106 ? -0.123 -23.010 -0.674 1.00 45.88 106 TYR A C 1
ATOM 859 O O . TYR A 1 106 ? -0.952 -23.817 -0.261 1.00 45.88 106 TYR A O 1
ATOM 867 N N . THR A 1 107 ? 1.109 -23.388 -1.050 1.00 44.75 107 THR A N 1
ATOM 868 C CA . THR A 1 107 ? 1.568 -24.794 -1.067 1.00 44.75 107 THR A CA 1
ATOM 869 C C . THR A 1 107 ? 2.603 -25.165 0.000 1.00 44.75 107 THR A C 1
ATOM 871 O O . THR A 1 107 ? 2.716 -26.349 0.304 1.00 44.75 107 THR A O 1
ATOM 874 N N . ALA A 1 108 ? 3.324 -24.216 0.613 1.00 38.62 108 ALA A N 1
ATOM 875 C CA . ALA A 1 108 ? 4.470 -24.519 1.488 1.00 38.62 108 ALA A CA 1
ATOM 876 C C . ALA A 1 108 ? 4.284 -24.143 2.970 1.00 38.62 108 ALA A C 1
ATOM 878 O O . ALA A 1 108 ? 5.256 -23.891 3.680 1.00 38.62 108 ALA A O 1
ATOM 879 N N . GLY A 1 109 ? 3.050 -24.131 3.472 1.00 41.88 109 GLY A N 1
ATOM 880 C CA . GLY A 1 109 ? 2.837 -24.243 4.912 1.00 41.88 109 GLY A CA 1
ATOM 881 C C . GLY A 1 109 ? 2.793 -25.722 5.300 1.00 41.88 109 GLY A C 1
ATOM 882 O O . GLY A 1 109 ? 1.895 -26.412 4.810 1.00 41.88 109 GLY A O 1
ATOM 883 N N . PRO A 1 110 ? 3.661 -26.252 6.187 1.00 41.19 110 PR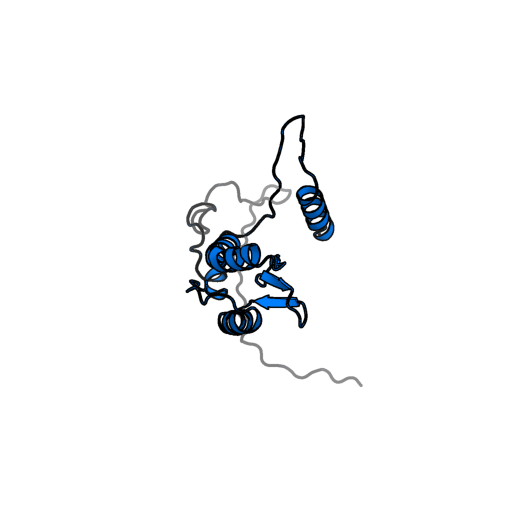O A N 1
ATOM 884 C CA . PRO A 1 110 ? 3.250 -27.432 6.933 1.00 41.19 110 PRO A CA 1
ATOM 885 C C . PRO A 1 110 ? 1.921 -27.062 7.600 1.00 41.19 110 PRO A C 1
ATOM 887 O O . PRO A 1 110 ? 1.831 -26.020 8.256 1.00 41.19 110 PRO A O 1
ATOM 890 N N . ARG A 1 111 ? 0.869 -27.878 7.418 1.00 41.88 111 ARG A N 1
ATOM 891 C CA . ARG A 1 111 ? -0.290 -27.799 8.320 1.00 41.88 111 ARG A CA 1
ATOM 892 C C . ARG A 1 111 ? 0.287 -27.735 9.734 1.00 41.88 111 ARG A C 1
ATOM 894 O O . ARG A 1 111 ? 1.163 -28.559 10.007 1.00 41.88 111 ARG A O 1
ATOM 901 N N . PRO A 1 112 ? -0.133 -26.803 10.604 1.00 40.41 112 PRO A N 1
ATOM 902 C CA . PRO A 1 112 ? 0.280 -26.842 11.995 1.00 40.41 112 PRO A CA 1
ATOM 903 C C . PRO A 1 112 ? -0.089 -28.221 12.551 1.00 40.41 112 PRO A C 1
ATOM 905 O O . PRO A 1 112 ? -1.252 -28.513 12.827 1.00 40.41 112 PRO A O 1
ATOM 908 N N . GLN A 1 113 ? 0.907 -29.102 12.645 1.00 45.50 113 GLN A N 1
ATOM 909 C CA . GLN A 1 113 ? 0.826 -30.346 13.388 1.00 45.50 113 GLN A CA 1
ATOM 910 C C . GLN A 1 113 ? 0.841 -29.910 14.851 1.00 45.50 113 GLN A C 1
ATOM 912 O O . GLN A 1 113 ? 1.906 -29.721 15.428 1.00 45.50 113 GLN A O 1
ATOM 917 N N . GLY A 1 114 ? -0.329 -29.599 15.408 1.00 46.28 114 GLY A N 1
ATOM 918 C CA . GLY A 1 114 ? -0.405 -29.161 16.802 1.00 46.28 114 GLY A CA 1
ATOM 919 C C . GLY A 1 114 ? -1.651 -28.397 17.235 1.00 46.28 114 GLY A C 1
ATOM 920 O O . GLY A 1 114 ? -1.826 -28.220 18.433 1.00 46.28 114 GLY A O 1
ATOM 921 N N . LEU A 1 115 ? -2.540 -27.966 16.335 1.00 44.66 115 LEU A N 1
ATOM 922 C CA . LEU A 1 115 ? -3.800 -27.315 16.730 1.00 44.66 115 LEU A CA 1
ATOM 923 C C . LEU A 1 115 ? -4.976 -27.886 15.936 1.00 44.66 115 LEU A C 1
ATOM 925 O O . LEU A 1 115 ? -5.510 -27.280 15.013 1.00 44.66 115 LEU A O 1
ATOM 929 N N . GLY A 1 116 ? -5.333 -29.110 16.301 1.00 40.66 116 GLY A N 1
ATOM 930 C CA . GLY A 1 116 ? -6.488 -29.848 15.808 1.00 40.66 116 GLY A CA 1
ATOM 931 C C . GLY A 1 116 ? -6.273 -31.331 16.100 1.00 40.66 116 GLY A C 1
ATOM 932 O O . GLY A 1 116 ? -5.182 -31.827 15.808 1.00 40.66 116 GLY A O 1
ATOM 933 N N . PRO A 1 117 ? -7.240 -32.041 16.710 1.00 35.81 117 PRO A N 1
ATOM 934 C CA . PRO A 1 117 ? -7.052 -33.447 17.028 1.00 35.81 117 PRO A CA 1
ATOM 935 C C . PRO A 1 117 ? -6.781 -34.223 15.736 1.00 35.81 117 PRO A C 1
ATOM 937 O O . PRO A 1 117 ? -7.423 -34.020 14.703 1.00 35.81 117 PRO A O 1
ATOM 940 N N . ASN A 1 118 ? -5.770 -35.082 15.798 1.00 39.81 118 ASN A N 1
ATOM 941 C CA . ASN A 1 118 ? -5.399 -36.004 14.741 1.00 39.81 118 ASN A CA 1
ATOM 942 C C . ASN A 1 118 ? -6.633 -36.870 14.395 1.00 39.81 118 ASN A C 1
ATOM 944 O O . ASN A 1 118 ? -7.202 -37.469 15.308 1.00 39.81 118 ASN A O 1
ATOM 948 N N . PRO A 1 119 ? -7.064 -37.002 13.123 1.00 44.72 119 PRO A N 1
ATOM 949 C CA . PRO A 1 119 ? -8.235 -37.816 12.777 1.00 44.72 119 PRO A CA 1
ATOM 950 C C . PRO A 1 119 ? -8.063 -39.322 13.049 1.00 44.72 119 PRO A C 1
ATOM 952 O O . PRO A 1 119 ? -8.965 -40.099 12.752 1.00 44.72 119 PRO A O 1
ATOM 955 N N . LYS A 1 120 ? -6.919 -39.747 13.599 1.00 49.94 120 LYS A N 1
ATOM 956 C CA . LYS A 1 120 ? -6.664 -41.125 14.033 1.00 49.94 120 LYS A CA 1
ATOM 957 C C . LYS A 1 120 ? -6.719 -41.343 15.545 1.00 49.94 120 LYS A C 1
ATOM 959 O O . LYS A 1 120 ? -6.623 -42.485 15.966 1.00 49.94 120 LYS A O 1
ATOM 964 N N . GLU A 1 121 ? -6.950 -40.301 16.337 1.00 46.81 121 GLU A N 1
ATOM 965 C CA . GLU A 1 121 ? -7.163 -40.413 17.783 1.00 46.81 121 GLU A CA 1
ATOM 966 C C . GLU A 1 121 ? -8.243 -39.411 18.206 1.00 46.81 121 GLU A C 1
ATOM 968 O O . GLU A 1 121 ? -7.991 -38.405 18.861 1.00 46.81 121 GLU A O 1
ATOM 973 N N . CYS A 1 122 ? -9.479 -39.667 17.783 1.00 36.50 122 CYS A N 1
ATOM 974 C CA . CYS A 1 122 ? -10.659 -39.063 18.397 1.00 36.50 122 CYS A CA 1
ATOM 975 C C . CYS A 1 122 ? -11.497 -40.178 19.022 1.00 36.50 122 CYS A C 1
ATOM 977 O O . CYS A 1 122 ? -12.674 -40.348 18.726 1.00 36.50 122 CYS A O 1
ATOM 979 N N . GLU A 1 123 ? -10.851 -40.970 19.875 1.00 38.94 123 GLU A N 1
ATOM 980 C CA . GLU A 1 123 ? -11.521 -41.870 20.806 1.00 38.94 123 GLU A CA 1
ATOM 981 C C . GLU A 1 123 ? -11.600 -41.163 22.164 1.00 38.94 123 GLU A C 1
ATOM 983 O O . GLU A 1 123 ? -11.012 -41.554 23.163 1.00 38.94 123 GLU A O 1
ATOM 988 N N . THR A 1 124 ? -12.294 -40.029 22.179 1.00 48.31 124 THR A N 1
ATOM 989 C CA . THR A 1 124 ? -12.882 -39.503 23.410 1.00 48.31 124 THR A CA 1
ATOM 990 C C . THR A 1 124 ? -14.379 -39.390 23.177 1.00 48.31 124 THR A C 1
ATOM 992 O O . THR A 1 124 ? -14.830 -39.020 22.091 1.00 48.31 124 THR A O 1
ATOM 995 N N . ASP A 1 125 ? -15.157 -39.750 24.197 1.00 47.28 125 ASP A N 1
ATOM 996 C CA . ASP A 1 125 ? -16.621 -39.907 24.195 1.00 47.28 125 ASP A CA 1
ATOM 997 C C . ASP A 1 125 ? -17.435 -38.674 23.739 1.00 47.28 125 ASP A C 1
ATOM 999 O O . ASP A 1 125 ? -18.663 -38.727 23.669 1.00 47.28 125 ASP A O 1
ATOM 1003 N N . ALA A 1 126 ? -16.778 -37.571 23.381 1.00 45.62 126 ALA A N 1
ATOM 1004 C CA . ALA A 1 126 ? -17.388 -36.297 23.025 1.00 45.62 126 ALA A CA 1
ATOM 1005 C C . ALA A 1 126 ? -17.940 -36.212 21.584 1.00 45.62 126 ALA A C 1
ATOM 1007 O O . ALA A 1 126 ? -18.622 -35.242 21.261 1.00 45.62 126 ALA A O 1
ATOM 1008 N N . CYS A 1 127 ? -17.698 -37.201 20.711 1.00 41.88 127 CYS A N 1
ATOM 1009 C CA . CYS A 1 127 ? -18.194 -37.186 19.319 1.00 41.88 127 CYS A CA 1
ATOM 1010 C C . CYS A 1 127 ? -19.308 -38.201 19.012 1.00 41.88 127 CYS A C 1
ATOM 1012 O O . CYS A 1 127 ? -19.649 -38.420 17.847 1.00 41.88 127 CYS A O 1
ATOM 1014 N N . LYS A 1 128 ? -19.928 -38.797 20.032 1.00 46.66 128 LYS A N 1
ATOM 1015 C CA . LYS A 1 128 ? -21.078 -39.687 19.840 1.00 46.66 128 LYS A CA 1
ATOM 1016 C C . LYS A 1 128 ? -22.326 -38.842 19.565 1.00 46.66 128 LYS A C 1
ATOM 1018 O O . LYS A 1 128 ? -22.870 -38.214 20.469 1.00 46.66 128 LYS A O 1
ATOM 1023 N N . ARG A 1 129 ? -22.789 -38.807 18.310 1.00 49.28 129 ARG A N 1
ATOM 1024 C CA . ARG A 1 129 ? -24.148 -38.330 18.008 1.00 49.28 129 ARG A CA 1
ATOM 1025 C C . ARG A 1 129 ? -25.134 -39.407 18.446 1.00 49.28 129 ARG A C 1
ATOM 1027 O O . ARG A 1 129 ? -25.079 -40.538 17.962 1.00 49.28 129 ARG A O 1
ATOM 1034 N N . TYR A 1 130 ? -26.002 -39.026 19.373 1.00 49.06 130 TYR A N 1
ATOM 1035 C CA . TYR A 1 130 ? -27.135 -39.820 19.813 1.00 49.06 130 TYR A CA 1
ATOM 1036 C C . TYR A 1 130 ? -28.387 -39.347 19.082 1.00 49.06 130 TYR A C 1
ATOM 1038 O O . TYR A 1 130 ? -28.570 -38.147 18.863 1.00 49.06 130 TYR A O 1
ATOM 1046 N N . ASP A 1 131 ? -29.249 -40.286 18.705 1.00 53.06 131 ASP A N 1
ATOM 1047 C CA . ASP A 1 131 ? -30.604 -39.941 18.291 1.00 53.06 131 ASP A CA 1
ATOM 1048 C C . ASP A 1 131 ? -31.427 -39.422 19.487 1.00 53.06 131 ASP A C 1
ATOM 1050 O O . ASP A 1 131 ? -31.008 -39.477 20.647 1.00 53.06 131 ASP A O 1
ATOM 1054 N N . SER A 1 132 ? -32.645 -38.945 19.229 1.00 44.38 132 SER A N 1
ATOM 1055 C CA . SER A 1 132 ? -33.567 -38.464 20.268 1.00 44.38 132 SER A CA 1
ATOM 1056 C C . SER A 1 132 ? -34.010 -39.545 21.272 1.00 44.38 132 SER A C 1
ATOM 1058 O O . SER A 1 132 ? -34.833 -39.267 22.141 1.00 44.38 132 SER A O 1
ATOM 1060 N N . ARG A 1 133 ? -33.520 -40.786 21.143 1.00 47.12 133 ARG A N 1
ATOM 1061 C CA . ARG A 1 133 ? -33.773 -41.925 22.037 1.00 47.12 133 ARG A CA 1
ATOM 1062 C C . ARG A 1 133 ? -32.485 -42.472 22.672 1.00 47.12 133 ARG A C 1
ATOM 1064 O O . ARG A 1 133 ? -32.539 -43.516 23.320 1.00 47.12 133 ARG A O 1
ATOM 1071 N N . GLY A 1 134 ? -31.350 -41.785 22.523 1.00 44.81 134 GLY A N 1
ATOM 1072 C CA . GLY A 1 134 ? -30.103 -42.119 23.207 1.00 44.81 134 GLY A CA 1
ATOM 1073 C C . GLY A 1 134 ? -29.317 -43.293 22.613 1.00 44.81 134 GLY A C 1
ATOM 1074 O O . GLY A 1 134 ? -28.509 -43.882 23.331 1.00 44.81 134 GLY A O 1
ATOM 1075 N N . ARG A 1 135 ? -29.495 -43.655 21.331 1.00 47.94 135 ARG A N 1
ATOM 1076 C CA . ARG A 1 135 ? -28.652 -44.678 20.670 1.00 47.94 135 ARG A CA 1
ATOM 1077 C C . ARG A 1 135 ? -27.540 -44.066 19.819 1.00 47.94 135 ARG A C 1
ATOM 1079 O O . ARG A 1 135 ? -27.761 -43.097 19.100 1.00 47.94 135 ARG A O 1
ATOM 1086 N N . LEU A 1 136 ? -26.350 -44.671 19.892 1.00 43.28 136 LEU A N 1
ATOM 1087 C CA . LEU A 1 136 ? -25.174 -44.323 19.089 1.00 43.28 136 LEU A CA 1
ATOM 1088 C C . LEU A 1 136 ? -25.401 -44.620 17.600 1.00 43.28 136 LEU A C 1
ATOM 1090 O O . LEU A 1 136 ? -25.685 -45.762 17.240 1.00 43.28 136 LEU A O 1
ATOM 1094 N N . THR A 1 137 ? -25.165 -43.637 16.731 1.00 51.03 137 THR A N 1
ATOM 1095 C CA . THR A 1 137 ? -25.099 -43.857 15.277 1.00 51.03 137 THR A CA 1
ATOM 1096 C C . THR A 1 137 ? -23.661 -43.690 14.784 1.00 51.03 137 THR A C 1
ATOM 1098 O O . THR A 1 137 ? -23.128 -42.582 14.812 1.00 51.03 137 THR A O 1
ATOM 1101 N N . ASN A 1 138 ? -23.031 -44.773 14.322 1.00 44.31 138 ASN A N 1
ATOM 1102 C CA . ASN A 1 138 ? -21.722 -44.733 13.661 1.00 44.31 138 ASN A CA 1
ATOM 1103 C C . ASN A 1 138 ? -21.901 -44.490 12.151 1.00 44.31 138 ASN A C 1
ATOM 1105 O O . ASN A 1 138 ? -22.594 -45.282 11.510 1.00 44.31 138 ASN A O 1
ATOM 1109 N N . PRO A 1 139 ? -21.262 -43.478 11.535 1.00 46.59 139 PRO A N 1
ATOM 1110 C CA . PRO A 1 139 ? -21.211 -43.361 10.085 1.00 46.59 139 PRO A CA 1
ATOM 1111 C C . PRO A 1 139 ? -19.972 -44.102 9.561 1.00 46.59 139 PRO A C 1
ATOM 1113 O O . PRO A 1 139 ? -18.917 -43.506 9.357 1.00 46.59 139 PRO A O 1
ATOM 1116 N N . HIS A 1 140 ? -20.081 -45.414 9.340 1.00 39.34 140 HIS A N 1
ATOM 1117 C CA . HIS A 1 140 ? -19.059 -46.142 8.588 1.00 39.34 140 HIS A CA 1
ATOM 1118 C C . HIS A 1 140 ? -19.369 -46.042 7.085 1.00 39.34 140 HIS A C 1
ATOM 1120 O O . HIS A 1 140 ? -20.298 -46.665 6.585 1.00 39.34 140 HIS A O 1
ATOM 1126 N N . ILE A 1 141 ? -18.612 -45.172 6.415 1.00 39.25 141 ILE A N 1
ATOM 1127 C CA . ILE A 1 141 ? -18.124 -45.210 5.025 1.00 39.25 141 ILE A CA 1
ATOM 1128 C C . ILE A 1 141 ? -18.855 -46.166 4.058 1.00 39.25 141 ILE A C 1
ATOM 1130 O O . ILE A 1 141 ? -18.717 -47.382 4.159 1.00 39.25 141 ILE A O 1
ATOM 1134 N N . SER A 1 142 ? -19.438 -45.602 2.993 1.00 35.16 142 SER A N 1
ATOM 1135 C CA . SER A 1 142 ? -19.452 -46.243 1.671 1.00 35.16 142 SER A CA 1
ATOM 1136 C C . SER A 1 142 ? -18.815 -45.291 0.658 1.00 35.16 142 SER A C 1
ATOM 1138 O O . SER A 1 142 ? -19.438 -44.333 0.207 1.00 35.16 142 SER A O 1
ATOM 1140 N N . LEU A 1 143 ? -17.546 -45.552 0.331 1.00 42.66 143 LEU A N 1
ATOM 1141 C CA . LEU A 1 143 ? -16.885 -45.041 -0.868 1.00 42.66 143 LEU A CA 1
ATOM 1142 C C . LEU A 1 143 ? -17.637 -45.592 -2.092 1.00 42.66 143 LEU A C 1
ATOM 1144 O O . LEU A 1 143 ? -17.729 -46.807 -2.244 1.00 42.66 143 LEU A O 1
ATOM 1148 N N . ALA A 1 144 ? -18.129 -44.725 -2.973 1.00 35.78 144 ALA A N 1
ATOM 1149 C CA . ALA A 1 144 ? -18.462 -45.097 -4.344 1.00 35.78 144 ALA A CA 1
ATOM 1150 C C . ALA A 1 144 ? -17.589 -44.264 -5.294 1.00 35.78 144 ALA A C 1
ATOM 1152 O O . ALA A 1 144 ? -17.639 -43.035 -5.299 1.00 35.78 144 ALA A O 1
ATOM 1153 N N . ASP A 1 145 ? -16.738 -44.972 -6.031 1.00 42.62 145 ASP A N 1
ATOM 1154 C CA . ASP A 1 145 ? -15.756 -44.490 -7.004 1.00 42.62 145 ASP A CA 1
ATOM 1155 C C . ASP A 1 145 ? -16.448 -43.912 -8.263 1.00 42.62 145 ASP A C 1
ATOM 1157 O O . ASP A 1 145 ? -17.264 -44.608 -8.871 1.00 42.62 145 ASP A O 1
ATOM 1161 N N . PRO A 1 146 ? -16.125 -42.695 -8.744 1.00 42.97 146 PRO A N 1
ATOM 1162 C CA . PRO A 1 146 ? -16.800 -42.089 -9.899 1.00 42.97 146 PRO A CA 1
ATOM 1163 C C . PRO A 1 146 ? -16.260 -42.551 -11.270 1.00 42.97 146 PRO A C 1
ATOM 1165 O O . PRO A 1 146 ? -16.408 -41.839 -12.260 1.00 42.97 146 PRO A O 1
ATOM 1168 N N . ARG A 1 147 ? -15.614 -43.721 -11.376 1.00 44.59 147 ARG A N 1
ATOM 1169 C CA . ARG A 1 147 ? -14.935 -44.158 -12.618 1.00 44.59 147 ARG A CA 1
ATOM 1170 C C . ARG A 1 147 ? -15.442 -45.450 -13.258 1.00 44.59 147 ARG A C 1
ATOM 1172 O O . ARG A 1 147 ? -14.757 -45.994 -14.118 1.00 44.59 147 ARG A O 1
ATOM 1179 N N . ASN A 1 148 ? -16.647 -45.921 -12.933 1.00 50.34 148 ASN A N 1
ATOM 1180 C CA . ASN A 1 148 ? -17.200 -47.079 -13.638 1.00 50.34 148 ASN A CA 1
ATOM 1181 C C . ASN A 1 148 ? -18.727 -47.041 -13.807 1.00 50.34 148 ASN A C 1
ATOM 1183 O O . ASN A 1 148 ? -19.452 -47.753 -13.124 1.00 50.34 148 ASN A O 1
ATOM 1187 N N . THR A 1 149 ? -19.210 -46.250 -14.770 1.00 45.66 149 THR A N 1
ATOM 1188 C CA . THR A 1 149 ? -20.507 -46.516 -15.418 1.00 45.66 149 THR A CA 1
ATOM 1189 C C . THR A 1 149 ? -20.492 -45.976 -16.847 1.00 45.66 149 THR A C 1
ATOM 1191 O O . THR A 1 149 ? -20.323 -44.780 -17.071 1.00 45.66 149 THR A O 1
ATOM 1194 N N . LYS A 1 150 ? -20.626 -46.883 -17.821 1.00 44.84 150 LYS A N 1
ATOM 1195 C CA . LYS A 1 150 ? -20.807 -46.580 -19.249 1.00 44.84 150 LYS A CA 1
ATOM 1196 C C . LYS A 1 150 ? -22.117 -45.796 -19.465 1.00 44.84 150 LYS A C 1
ATOM 1198 O O . LYS A 1 150 ? -23.094 -46.098 -18.781 1.00 44.84 150 LYS A O 1
ATOM 1203 N N . PRO A 1 151 ? -22.184 -44.858 -20.425 1.00 43.84 151 PRO A N 1
ATOM 1204 C CA . PRO A 1 151 ? -23.428 -44.168 -20.751 1.00 43.84 151 PRO A CA 1
ATOM 1205 C C . PRO A 1 151 ? -24.395 -45.119 -21.476 1.00 43.84 151 PRO A C 1
ATOM 1207 O O . PRO A 1 151 ? -24.065 -45.672 -22.525 1.00 43.84 151 PRO A O 1
ATOM 1210 N N . GLY A 1 152 ? -25.581 -45.322 -20.899 1.00 55.84 152 GLY A N 1
ATOM 1211 C CA . GLY A 1 152 ? -26.727 -45.929 -21.580 1.00 55.84 152 GLY A CA 1
ATOM 1212 C C . GLY A 1 152 ? -27.453 -44.904 -22.468 1.00 55.84 152 GLY A C 1
ATOM 1213 O O . GLY A 1 152 ? -27.334 -43.702 -22.220 1.00 55.84 152 GLY A O 1
ATOM 1214 N N . PRO A 1 153 ? -28.177 -45.339 -23.514 1.00 56.25 153 PRO A N 1
ATOM 1215 C CA . PRO A 1 153 ? -28.838 -44.432 -24.446 1.00 56.25 153 PRO A CA 1
ATOM 1216 C C . PRO A 1 153 ? -30.081 -43.767 -23.831 1.00 56.25 153 PRO A C 1
ATOM 1218 O O . PRO A 1 153 ? -30.808 -44.373 -23.045 1.00 56.25 153 PRO A O 1
ATOM 1221 N N . LEU A 1 154 ? -30.300 -42.506 -24.217 1.00 64.38 154 LEU A N 1
ATOM 1222 C CA . LEU A 1 154 ? -31.413 -41.645 -23.803 1.00 64.38 154 LEU A CA 1
ATOM 1223 C C . LEU A 1 154 ? -32.774 -42.164 -24.315 1.00 64.38 154 LEU A C 1
ATOM 1225 O O . LEU A 1 154 ? -32.827 -42.777 -25.385 1.00 64.38 154 LEU A O 1
ATOM 1229 N N . PRO A 1 155 ? -33.881 -41.895 -23.595 1.00 52.53 155 PRO A N 1
ATOM 1230 C CA . PRO A 1 155 ? -35.217 -42.298 -24.020 1.00 52.53 155 PRO A CA 1
ATOM 1231 C C . PRO A 1 155 ? -35.686 -41.511 -25.253 1.00 52.53 155 PRO A C 1
ATOM 1233 O O . PRO A 1 155 ? -35.458 -40.306 -25.366 1.00 52.53 155 PRO A O 1
ATOM 1236 N N . ARG A 1 156 ? -36.369 -42.212 -26.168 1.00 45.62 156 ARG A N 1
ATOM 1237 C CA . ARG A 1 156 ? -37.140 -41.609 -27.261 1.00 45.62 156 ARG A CA 1
ATOM 1238 C C . ARG A 1 156 ? -38.336 -40.860 -26.681 1.00 45.62 156 ARG A C 1
ATOM 1240 O O . ARG A 1 156 ? -39.036 -41.394 -25.826 1.00 45.62 156 ARG A O 1
ATOM 1247 N N . VAL A 1 157 ? -38.543 -39.648 -27.174 1.00 55.19 157 VAL A N 1
ATOM 1248 C CA . VAL A 1 157 ? -39.789 -38.899 -27.021 1.00 55.19 157 VAL A CA 1
ATOM 1249 C C . VAL A 1 157 ? -40.571 -39.160 -28.305 1.00 55.19 157 VAL A C 1
ATOM 1251 O O . VAL A 1 157 ? -40.015 -38.945 -29.386 1.00 55.19 157 VAL A O 1
ATOM 1254 N N . ASP A 1 158 ? -41.771 -39.721 -28.173 1.00 61.00 158 ASP A N 1
ATOM 1255 C CA . ASP A 1 158 ? -42.740 -39.858 -29.269 1.00 61.00 158 ASP A CA 1
ATOM 1256 C C . ASP A 1 158 ? -43.279 -38.487 -29.711 1.00 61.00 158 ASP A C 1
ATOM 1258 O O . ASP A 1 158 ? -43.411 -37.591 -28.840 1.00 61.00 158 ASP A O 1
#

Sequence (158 aa):
MENFQLKEEILRKACSTEKVLLEGSEIQLYPDLSPATLAYQRAMRPLTRQLQTASIRYRWCFPTGPQIATPKGPFMVTGEEDLETLQRELHLTPEKLTWPNPLNFYTAGPRPQGLGPNPKECETDACKRYDSRGRLTNPHISLADPRNTKPGPLPRVD

pLDDT: mean 70.99, std 20.44, range [35.16, 95.75]

InterPro domains:
  IPR042566 L1 transposable element, C-terminal domain [G3DSA:3.30.250.20] (19-98)

Foldseek 3Di:
DPDPVVVVVVLVVQVVDPFDDDPNDTDDDDDDDDPLQVVQVVLCVVVVVQCVVLVWDWDDDPPFAIFTQAPVGTQTCRDDVSVVVVCVRSVTDPDPRPRDPSVCSVVVDDPPPPPDDDPVPPPDPVPFDADPVGDGDDPDDDDDDPPDDDDDDDDDDD

Organism: Pelobates cultripes (NCBI:txid61616)

Radius of gyration: 26.33 Å; chains: 1; bounding box: 60×57×56 Å